Protein AF-A0A820YLR7-F1 (afdb_monomer_lite)

Structure (mmCIF, N/CA/C/O backbone):
data_AF-A0A820YLR7-F1
#
_entry.id   AF-A0A820YLR7-F1
#
loop_
_atom_site.group_PDB
_atom_site.id
_atom_site.type_symbol
_atom_site.label_atom_id
_atom_site.label_alt_id
_atom_site.label_comp_id
_atom_site.label_asym_id
_atom_site.label_entity_id
_atom_site.label_seq_id
_atom_site.pdbx_PDB_ins_code
_atom_site.Cartn_x
_atom_site.Cartn_y
_atom_site.Cartn_z
_atom_site.occupancy
_atom_site.B_iso_or_equiv
_atom_site.auth_seq_id
_atom_site.auth_comp_id
_atom_site.auth_asym_id
_atom_site.auth_atom_id
_atom_site.pdbx_PDB_model_num
ATOM 1 N N . VAL A 1 1 ? -22.933 -0.473 -7.107 1.00 47.94 1 VAL A N 1
ATOM 2 C CA . VAL A 1 1 ? -22.124 -1.697 -7.346 1.00 47.94 1 VAL A CA 1
ATOM 3 C C . VAL A 1 1 ? -21.568 -2.186 -6.012 1.00 47.94 1 VAL A C 1
ATOM 5 O O . VAL A 1 1 ? -20.764 -1.481 -5.409 1.00 47.94 1 VAL A O 1
ATOM 8 N N . ASN A 1 2 ? -22.061 -3.325 -5.512 1.00 47.53 2 ASN A N 1
ATOM 9 C CA . ASN A 1 2 ? -21.716 -3.879 -4.194 1.00 47.53 2 ASN A CA 1
ATOM 10 C C . ASN A 1 2 ? -20.234 -4.293 -4.107 1.00 47.53 2 ASN A C 1
ATOM 12 O O . ASN A 1 2 ? -19.670 -4.774 -5.088 1.00 47.53 2 ASN A O 1
ATOM 16 N N . MET A 1 3 ? -19.607 -4.136 -2.931 1.00 52.56 3 MET A N 1
ATOM 17 C CA . MET A 1 3 ? -18.189 -4.478 -2.685 1.00 52.56 3 MET A CA 1
ATOM 18 C C . MET A 1 3 ? -17.824 -5.914 -3.093 1.00 52.56 3 MET A C 1
ATOM 20 O O . MET A 1 3 ? -16.714 -6.149 -3.563 1.00 52.56 3 MET A O 1
ATOM 24 N N . ILE A 1 4 ? -18.771 -6.847 -2.971 1.00 57.56 4 ILE A N 1
ATOM 25 C CA . ILE A 1 4 ? -18.615 -8.263 -3.335 1.00 57.56 4 ILE A CA 1
ATOM 26 C C . ILE A 1 4 ? -18.276 -8.421 -4.826 1.00 57.56 4 ILE A C 1
ATOM 28 O O . ILE A 1 4 ? -17.392 -9.198 -5.180 1.00 57.56 4 ILE A O 1
ATOM 32 N N . ASN A 1 5 ? -18.900 -7.619 -5.696 1.00 64.75 5 ASN A N 1
ATOM 33 C CA . ASN A 1 5 ? -18.652 -7.680 -7.138 1.00 64.75 5 ASN A CA 1
ATOM 34 C C . ASN A 1 5 ? -17.262 -7.147 -7.496 1.00 64.75 5 ASN A C 1
ATOM 36 O O . ASN A 1 5 ? -16.624 -7.668 -8.403 1.00 64.75 5 ASN A O 1
ATOM 40 N N . ARG A 1 6 ? -16.772 -6.139 -6.760 1.00 60.19 6 ARG A N 1
ATOM 41 C CA . ARG A 1 6 ? -15.424 -5.596 -6.973 1.00 60.19 6 ARG A CA 1
ATOM 42 C C . ARG A 1 6 ? -14.348 -6.605 -6.590 1.00 60.19 6 ARG A C 1
ATOM 44 O O . ARG A 1 6 ? -13.437 -6.818 -7.375 1.00 60.19 6 ARG A O 1
ATOM 51 N N . LYS A 1 7 ? -14.480 -7.263 -5.433 1.00 68.44 7 LYS A N 1
ATOM 52 C CA . LYS A 1 7 ? -13.527 -8.294 -4.992 1.00 68.44 7 LYS A CA 1
ATOM 53 C C . LYS A 1 7 ? -13.401 -9.420 -6.025 1.00 68.44 7 LYS A C 1
ATOM 55 O O . LYS A 1 7 ? -12.298 -9.707 -6.469 1.00 68.44 7 LYS A O 1
ATOM 60 N N . LYS A 1 8 ? -14.533 -9.974 -6.470 1.00 70.75 8 LYS A N 1
ATOM 61 C CA . LYS A 1 8 ? -14.565 -11.079 -7.440 1.00 70.75 8 LYS A CA 1
ATOM 62 C C . LYS A 1 8 ? -13.983 -10.693 -8.808 1.00 70.75 8 LYS A C 1
ATOM 64 O O . LYS A 1 8 ? 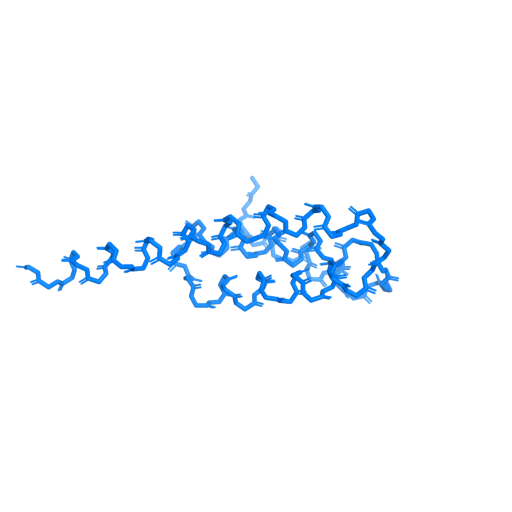-13.269 -11.481 -9.416 1.00 70.75 8 LYS A O 1
ATOM 69 N N . TYR A 1 9 ? -14.262 -9.471 -9.265 1.00 66.12 9 TYR A N 1
ATOM 70 C CA . TYR A 1 9 ? -13.689 -8.916 -10.494 1.00 66.12 9 TYR A CA 1
ATOM 71 C C . TYR A 1 9 ? -12.158 -8.821 -10.417 1.00 66.12 9 TYR A C 1
ATOM 73 O O . TYR A 1 9 ? -11.466 -9.222 -11.347 1.00 66.12 9 TYR A O 1
ATOM 81 N N . PHE A 1 10 ? -11.623 -8.346 -9.288 1.00 68.00 10 PHE A N 1
ATOM 82 C CA . PHE A 1 10 ? -10.178 -8.256 -9.092 1.00 68.00 10 PHE A CA 1
ATOM 83 C C . PHE A 1 10 ? -9.506 -9.629 -8.951 1.00 68.00 10 PH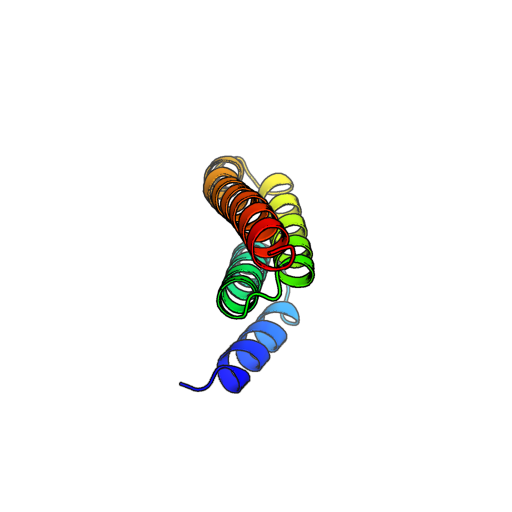E A C 1
ATOM 85 O O . PHE A 1 10 ? -8.428 -9.823 -9.498 1.00 68.00 10 PHE A O 1
ATOM 92 N N . GLU A 1 11 ? -10.146 -10.594 -8.285 1.00 69.56 11 GLU A N 1
ATOM 93 C CA . GLU A 1 11 ? -9.645 -11.975 -8.175 1.00 69.56 11 GLU A CA 1
ATOM 94 C C . GLU A 1 11 ? -9.538 -12.675 -9.540 1.00 69.56 11 GLU A C 1
ATOM 96 O O . GLU A 1 11 ? -8.580 -13.403 -9.775 1.00 69.56 11 GLU A O 1
ATOM 101 N N . GLN A 1 12 ? -10.478 -12.436 -10.462 1.00 70.62 12 GLN A N 1
ATOM 102 C CA . GLN A 1 12 ? -10.383 -12.956 -11.834 1.00 70.62 12 GLN A CA 1
ATOM 103 C C . GLN A 1 12 ? -9.205 -12.348 -12.601 1.00 70.62 12 GLN A C 1
ATOM 105 O O . GLN A 1 12 ? -8.435 -13.074 -13.218 1.00 70.62 12 GLN A O 1
ATOM 110 N N . LEU A 1 13 ? -9.036 -11.031 -12.506 1.00 65.62 13 LEU A N 1
ATOM 111 C CA . LEU A 1 13 ? -7.951 -10.292 -13.155 1.00 65.62 13 LEU A CA 1
ATOM 112 C C . LEU A 1 13 ? -6.549 -10.688 -12.656 1.00 65.62 13 LEU A C 1
ATOM 114 O O . LEU A 1 13 ? -5.580 -10.537 -13.389 1.00 65.62 13 LEU A O 1
ATOM 118 N N . LEU A 1 14 ? -6.425 -11.201 -11.427 1.00 65.25 14 LEU A N 1
ATOM 119 C CA . LEU A 1 14 ? -5.160 -11.725 -10.893 1.00 65.25 14 LEU A CA 1
ATOM 120 C C . LEU A 1 14 ? -4.777 -13.100 -11.467 1.00 65.25 14 LEU A C 1
ATOM 122 O O . LEU A 1 14 ? -3.601 -13.456 -11.429 1.00 65.25 14 LEU A O 1
ATOM 126 N N . ASN A 1 15 ? -5.746 -13.870 -11.972 1.00 66.69 15 ASN A N 1
ATOM 127 C CA . ASN A 1 15 ? -5.525 -15.238 -12.448 1.00 66.69 15 ASN A CA 1
ATOM 128 C C . ASN A 1 15 ? -5.129 -15.316 -13.936 1.00 66.69 15 ASN A C 1
ATOM 130 O O . ASN A 1 15 ? -4.500 -16.297 -14.333 1.00 66.69 15 ASN A O 1
ATOM 134 N N . ASP A 1 16 ? -5.428 -14.292 -14.743 1.00 56.91 16 ASP A N 1
ATOM 135 C CA . ASP A 1 16 ? -5.045 -14.222 -16.158 1.00 56.91 16 ASP A CA 1
ATOM 136 C C . ASP A 1 16 ? -3.733 -13.422 -16.330 1.00 56.91 16 ASP A C 1
ATOM 138 O O . ASP A 1 16 ? -3.743 -12.201 -16.297 1.00 56.91 16 ASP A O 1
ATOM 142 N N . SER A 1 17 ? -2.611 -14.143 -16.478 1.00 57.28 17 SER A N 1
ATOM 143 C CA . SER A 1 17 ? -1.240 -13.765 -16.916 1.00 57.28 17 SER A CA 1
ATOM 144 C C . SER A 1 17 ? -0.701 -12.318 -16.697 1.00 57.28 17 SER A C 1
ATOM 146 O O . SER A 1 17 ? -1.282 -11.336 -17.157 1.00 57.28 17 SER A O 1
ATOM 148 N N . PRO A 1 18 ? 0.510 -12.156 -16.117 1.00 68.44 18 PRO A N 1
ATOM 149 C CA . PRO A 1 18 ? 1.035 -10.879 -15.631 1.00 68.44 18 PRO A CA 1
ATOM 150 C C . PRO A 1 18 ? 1.621 -10.038 -16.779 1.00 68.44 18 PRO A C 1
ATOM 152 O O . PRO A 1 18 ? 2.136 -10.555 -17.766 1.00 68.44 18 PRO A O 1
ATOM 155 N N . THR A 1 19 ? 1.652 -8.711 -16.710 1.00 58.75 19 THR A N 1
ATOM 156 C CA . THR A 1 19 ? 2.810 -8.037 -16.086 1.00 58.75 19 THR A CA 1
ATOM 157 C C . THR A 1 19 ? 2.596 -6.537 -15.858 1.00 58.75 19 THR A C 1
ATOM 159 O O . THR A 1 19 ? 3.415 -5.902 -15.192 1.00 58.75 19 THR A O 1
ATOM 162 N N . GLU A 1 20 ? 1.477 -5.967 -16.305 1.00 60.59 20 GLU A N 1
ATOM 163 C CA . GLU A 1 20 ? 1.150 -4.558 -16.071 1.00 60.59 20 GLU A CA 1
ATOM 164 C C . GLU A 1 20 ? -0.045 -4.389 -15.126 1.00 60.59 20 GLU A C 1
ATOM 166 O O . GLU A 1 20 ? 0.044 -3.649 -14.143 1.00 60.59 20 GLU A O 1
ATOM 171 N N . ASP A 1 21 ? -1.146 -5.103 -15.310 1.00 73.06 21 ASP A N 1
ATOM 172 C CA . ASP A 1 21 ? -2.338 -4.794 -14.512 1.00 73.06 21 ASP A CA 1
ATOM 173 C C . ASP A 1 21 ? -2.226 -5.245 -13.050 1.00 73.06 21 ASP A C 1
ATOM 175 O O . ASP A 1 21 ? -2.768 -4.582 -12.164 1.00 73.06 21 ASP A O 1
ATOM 179 N N . CYS A 1 22 ? -1.428 -6.279 -12.751 1.00 80.31 22 CYS A N 1
ATOM 180 C CA . CYS A 1 22 ? -1.329 -6.859 -11.405 1.00 80.31 22 CYS A CA 1
ATOM 181 C C . CYS A 1 22 ? -0.966 -5.832 -10.321 1.00 80.31 22 CYS A C 1
ATOM 183 O O . CYS A 1 22 ? -1.587 -5.816 -9.263 1.00 80.31 22 CYS A O 1
ATOM 185 N N . GLY A 1 23 ? -0.015 -4.925 -10.583 1.00 85.31 23 GLY A N 1
ATOM 186 C CA . GLY A 1 23 ? 0.372 -3.901 -9.601 1.00 85.31 23 GLY A CA 1
ATOM 187 C C . GLY A 1 23 ? -0.765 -2.923 -9.275 1.00 85.31 23 GLY A C 1
ATOM 188 O O . GLY A 1 23 ? -0.966 -2.559 -8.118 1.00 85.31 23 GLY A O 1
ATOM 189 N N . TRP A 1 24 ? -1.553 -2.535 -10.280 1.00 84.88 24 TRP A N 1
ATOM 190 C CA . TRP A 1 24 ? -2.708 -1.653 -10.091 1.00 84.88 24 TRP A CA 1
ATOM 191 C C . TRP A 1 24 ? -3.904 -2.381 -9.478 1.00 84.88 24 TRP A C 1
ATOM 193 O O . TRP A 1 24 ? -4.653 -1.784 -8.703 1.00 84.88 24 TRP A O 1
ATOM 203 N N . ILE A 1 25 ? -4.081 -3.666 -9.783 1.00 86.62 25 ILE A N 1
ATOM 204 C CA . ILE A 1 25 ? -5.105 -4.507 -9.161 1.00 86.62 25 ILE A CA 1
ATOM 205 C C . ILE A 1 25 ? -4.823 -4.652 -7.665 1.00 86.62 25 ILE A C 1
ATOM 207 O O . ILE A 1 25 ? -5.687 -4.318 -6.855 1.00 86.62 25 ILE A O 1
ATOM 211 N N . GLU A 1 26 ? -3.603 -5.052 -7.293 1.00 89.25 26 GLU A N 1
ATOM 212 C CA . GLU A 1 26 ? -3.166 -5.153 -5.895 1.00 89.25 26 GLU A CA 1
ATOM 213 C C . GLU A 1 26 ? -3.373 -3.816 -5.163 1.00 89.25 26 GLU A C 1
ATOM 215 O O . GLU A 1 26 ? -3.985 -3.772 -4.094 1.00 89.25 26 GLU A O 1
ATOM 220 N N . PHE A 1 27 ? -2.988 -2.692 -5.781 1.00 89.44 27 PHE A N 1
ATOM 221 C CA . PHE A 1 27 ? -3.227 -1.361 -5.219 1.00 89.44 27 PHE A CA 1
ATOM 222 C C . PHE A 1 27 ? -4.717 -1.065 -4.988 1.00 89.44 27 PHE A C 1
ATOM 224 O O . PHE A 1 27 ? -5.103 -0.582 -3.922 1.00 89.44 27 PHE A O 1
ATOM 231 N N . ASN A 1 28 ? -5.586 -1.361 -5.954 1.00 89.62 28 ASN A N 1
ATOM 232 C CA . ASN A 1 28 ? -7.016 -1.079 -5.820 1.00 89.62 28 ASN A CA 1
ATOM 233 C C . ASN A 1 28 ? -7.706 -1.972 -4.779 1.00 89.62 28 ASN A C 1
ATOM 235 O O . ASN A 1 28 ? -8.620 -1.501 -4.094 1.00 89.62 28 ASN A O 1
ATOM 239 N N . ILE A 1 29 ? -7.251 -3.215 -4.597 1.00 89.62 29 ILE A N 1
ATOM 240 C CA . ILE A 1 29 ? -7.712 -4.069 -3.495 1.00 89.62 29 ILE A CA 1
ATOM 241 C C . ILE A 1 29 ? -7.275 -3.472 -2.154 1.00 89.62 29 ILE A C 1
ATOM 243 O O . ILE A 1 29 ? -8.112 -3.304 -1.264 1.00 89.62 29 ILE A O 1
ATOM 247 N N . GLY A 1 30 ? -6.007 -3.064 -2.032 1.00 90.75 30 GLY A N 1
ATOM 248 C CA . GLY A 1 30 ? -5.498 -2.377 -0.842 1.00 90.75 30 GLY A CA 1
ATOM 249 C C . GLY A 1 30 ? -6.330 -1.141 -0.484 1.00 90.75 30 GLY A C 1
ATOM 250 O O . GLY A 1 30 ? -6.736 -0.977 0.666 1.00 90.75 30 GLY A O 1
ATOM 251 N N . ARG A 1 31 ? -6.710 -0.330 -1.481 1.00 89.69 31 ARG A N 1
ATOM 252 C CA . ARG A 1 31 ? -7.609 0.823 -1.289 1.00 89.69 31 ARG A CA 1
ATOM 253 C C . ARG A 1 31 ? -8.995 0.424 -0.805 1.00 89.69 31 ARG A C 1
ATOM 255 O O . ARG A 1 31 ? -9.533 1.073 0.089 1.00 89.69 31 ARG A O 1
ATOM 262 N N . ALA A 1 32 ? -9.585 -0.623 -1.374 1.00 89.50 32 ALA A N 1
ATOM 263 C CA . ALA A 1 32 ? -10.900 -1.093 -0.951 1.00 89.50 32 ALA A CA 1
ATOM 264 C C . ALA A 1 32 ? -10.897 -1.564 0.514 1.00 89.50 32 ALA A C 1
ATOM 266 O O . ALA A 1 32 ? -11.812 -1.222 1.259 1.00 89.50 32 ALA A O 1
ATOM 267 N N . LEU A 1 33 ? -9.858 -2.291 0.933 1.00 86.50 33 LEU A N 1
ATOM 268 C CA . LEU A 1 33 ? -9.668 -2.743 2.316 1.00 86.50 33 LEU A CA 1
ATOM 269 C C . LEU A 1 33 ? -9.403 -1.567 3.265 1.00 86.50 33 LEU A C 1
ATOM 271 O O . LEU A 1 33 ? -9.977 -1.502 4.349 1.00 86.50 33 LEU A O 1
ATOM 275 N N . SER A 1 34 ? -8.613 -0.588 2.817 1.00 86.56 34 SER A N 1
ATOM 276 C CA . SER A 1 34 ? -8.388 0.678 3.521 1.00 86.56 34 SER A CA 1
ATOM 277 C C . SER A 1 34 ? -9.718 1.398 3.788 1.00 86.56 34 SER A C 1
ATOM 279 O O . SER A 1 34 ? -9.992 1.797 4.910 1.00 86.56 34 SER A O 1
ATOM 281 N N . PHE A 1 35 ? -10.625 1.490 2.811 1.00 85.31 35 PHE A N 1
ATOM 282 C CA . PHE A 1 35 ? -11.951 2.084 3.048 1.00 85.31 35 PHE A CA 1
ATOM 283 C C . PHE A 1 35 ? -12.826 1.308 4.045 1.00 85.31 35 PHE A C 1
ATOM 285 O O . PHE A 1 35 ? -13.765 1.879 4.594 1.00 85.31 35 PHE A O 1
ATOM 292 N N . LYS A 1 36 ? -12.537 0.025 4.282 1.00 86.69 36 LYS A N 1
ATOM 293 C CA . LYS A 1 36 ? -13.210 -0.807 5.291 1.00 86.69 36 LYS A CA 1
ATOM 294 C C . LYS A 1 36 ? -12.510 -0.791 6.654 1.00 86.69 36 LYS A C 1
ATOM 296 O O . LYS A 1 36 ? -12.908 -1.544 7.536 1.00 86.69 36 LYS A O 1
ATOM 301 N N . CYS A 1 37 ? -11.466 0.017 6.818 1.00 89.88 37 CYS A N 1
ATOM 302 C CA . CYS A 1 37 ? -10.600 0.019 7.993 1.00 89.88 37 CYS A CA 1
ATOM 303 C C . CYS A 1 37 ? -9.867 -1.314 8.248 1.00 89.88 37 CYS A C 1
ATOM 305 O O . CYS A 1 37 ? -9.378 -1.570 9.347 1.00 89.88 37 CYS A O 1
ATOM 307 N N . GLU A 1 38 ? -9.739 -2.167 7.227 1.00 89.31 38 GLU A N 1
ATOM 308 C CA . GLU A 1 38 ? -9.019 -3.447 7.285 1.00 89.31 38 GLU A CA 1
ATOM 309 C C . GLU A 1 38 ? -7.522 -3.214 7.014 1.00 89.31 38 GLU A C 1
ATOM 311 O O . GLU A 1 38 ? -6.929 -3.731 6.066 1.00 89.31 38 GLU A O 1
ATOM 316 N N . TRP A 1 39 ? -6.909 -2.377 7.853 1.00 86.81 39 TRP A N 1
ATOM 317 C CA . TRP A 1 39 ? -5.598 -1.758 7.632 1.00 86.81 39 TRP A CA 1
ATOM 318 C C . TRP A 1 39 ? -4.450 -2.748 7.413 1.00 86.81 39 TRP A C 1
ATOM 320 O O . TRP A 1 39 ? -3.602 -2.533 6.548 1.00 86.81 39 TRP A O 1
ATOM 330 N N . ASN A 1 40 ? -4.432 -3.845 8.174 1.00 89.62 40 ASN A N 1
ATOM 331 C CA . ASN A 1 40 ? -3.375 -4.854 8.077 1.00 89.62 40 ASN A CA 1
ATOM 332 C C . ASN A 1 40 ? -3.428 -5.579 6.729 1.00 89.62 40 ASN A C 1
ATOM 334 O O . ASN A 1 40 ? -2.412 -5.686 6.049 1.00 89.62 40 ASN A O 1
ATOM 338 N N . GLN A 1 41 ? -4.626 -5.984 6.297 1.00 86.50 41 GLN A N 1
ATOM 339 C CA . GLN A 1 41 ? -4.810 -6.617 4.991 1.00 86.50 41 GLN A CA 1
ATOM 340 C C . GLN A 1 41 ? -4.515 -5.619 3.868 1.00 86.50 41 GLN A C 1
ATOM 342 O O . GLN A 1 41 ? -3.779 -5.936 2.939 1.00 86.50 41 GLN A O 1
ATOM 347 N N . ALA A 1 42 ? -5.000 -4.379 3.979 1.00 89.50 42 ALA A N 1
ATOM 348 C CA . ALA A 1 42 ? -4.708 -3.322 3.012 1.00 89.50 42 ALA A CA 1
ATOM 349 C C . ALA A 1 42 ? -3.196 -3.106 2.816 1.00 89.50 42 ALA A C 1
ATOM 351 O O . ALA A 1 42 ? -2.731 -2.929 1.687 1.00 89.50 42 ALA A O 1
ATOM 352 N N . ARG A 1 43 ? -2.414 -3.189 3.901 1.00 92.19 43 ARG A N 1
ATOM 353 C CA . ARG A 1 43 ? -0.956 -3.056 3.854 1.00 92.19 43 ARG A CA 1
ATOM 354 C C . ARG A 1 43 ? -0.276 -4.182 3.074 1.00 92.19 43 ARG A C 1
ATOM 356 O O . ARG A 1 43 ? 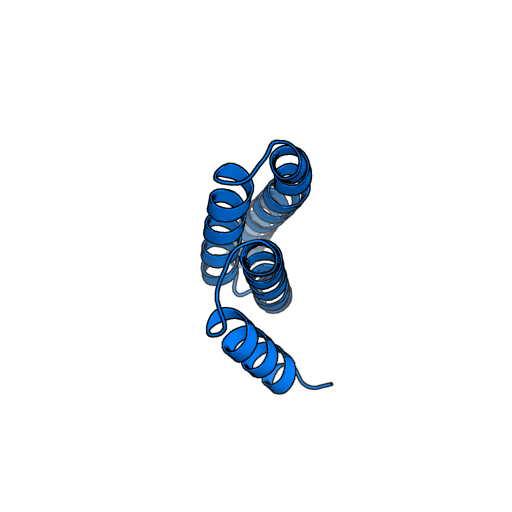0.660 -3.902 2.328 1.00 92.19 43 ARG A O 1
ATOM 363 N N . GLU A 1 44 ? -0.734 -5.422 3.207 1.00 92.75 44 GLU A N 1
ATOM 364 C CA . GLU A 1 44 ? -0.175 -6.556 2.458 1.00 92.75 44 GLU A CA 1
ATOM 365 C C . GLU A 1 44 ? -0.327 -6.370 0.942 1.00 92.75 44 GLU A C 1
ATOM 367 O O . GLU A 1 44 ? 0.637 -6.552 0.198 1.00 92.75 44 GLU A O 1
ATOM 372 N N . TYR A 1 45 ? -1.510 -5.938 0.494 1.00 92.25 45 TYR A N 1
ATOM 373 C CA . TYR A 1 45 ? -1.785 -5.654 -0.919 1.00 92.25 45 TYR A CA 1
ATOM 374 C C . TYR A 1 45 ? -0.946 -4.478 -1.443 1.00 92.25 45 TYR A C 1
ATOM 376 O O . TYR A 1 45 ? -0.374 -4.558 -2.529 1.00 92.25 45 TYR A O 1
ATOM 384 N N . TYR A 1 46 ? -0.787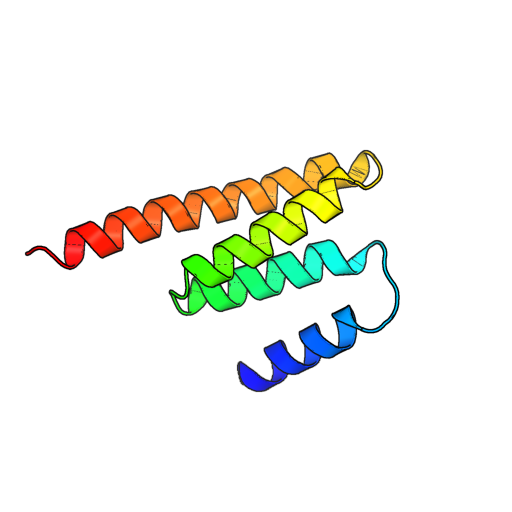 -3.402 -0.663 1.00 91.56 46 TYR A N 1
ATOM 385 C CA . TYR A 1 46 ? 0.094 -2.300 -1.060 1.00 91.56 46 TYR A CA 1
ATOM 386 C C . TYR A 1 46 ? 1.567 -2.706 -1.161 1.00 91.56 46 TYR A C 1
ATOM 388 O O . TYR A 1 46 ? 2.246 -2.258 -2.082 1.00 91.56 46 TYR A O 1
ATOM 396 N N . ASN A 1 47 ? 2.066 -3.570 -0.273 1.00 92.12 47 ASN A N 1
ATOM 397 C CA . ASN A 1 47 ? 3.438 -4.073 -0.374 1.00 92.12 47 ASN A CA 1
ATOM 398 C C . ASN A 1 47 ? 3.633 -4.902 -1.658 1.00 92.12 47 ASN A C 1
ATOM 400 O O . ASN A 1 47 ? 4.591 -4.671 -2.391 1.00 92.12 47 ASN A O 1
ATOM 404 N N . ARG A 1 48 ? 2.694 -5.801 -1.992 1.00 90.94 48 ARG A N 1
ATOM 405 C CA . ARG A 1 48 ? 2.753 -6.573 -3.248 1.00 90.94 48 ARG A CA 1
ATOM 406 C C . ARG A 1 48 ? 2.690 -5.677 -4.484 1.00 90.94 48 ARG A C 1
ATOM 408 O O . ARG A 1 48 ? 3.471 -5.864 -5.415 1.00 90.94 48 ARG A O 1
ATOM 415 N N . ALA A 1 49 ? 1.807 -4.677 -4.479 1.00 88.88 49 ALA A N 1
ATOM 416 C CA . ALA A 1 49 ? 1.722 -3.683 -5.545 1.00 88.88 49 ALA A CA 1
ATOM 417 C C . ALA A 1 49 ? 3.056 -2.941 -5.731 1.00 88.88 49 ALA A C 1
ATOM 419 O O . ALA A 1 49 ? 3.514 -2.769 -6.862 1.00 88.88 49 ALA A O 1
ATOM 420 N N . TYR A 1 50 ? 3.698 -2.546 -4.627 1.00 89.00 50 TYR A N 1
ATOM 421 C CA . TYR A 1 50 ? 4.996 -1.875 -4.643 1.00 89.00 50 TYR A CA 1
ATOM 422 C C . TYR A 1 50 ? 6.080 -2.769 -5.252 1.00 89.00 50 TYR A C 1
ATOM 424 O O . TYR A 1 50 ? 6.758 -2.349 -6.188 1.00 89.00 50 TYR A O 1
ATOM 432 N N . ASP A 1 51 ? 6.185 -4.022 -4.806 1.00 88.12 51 ASP A N 1
ATOM 433 C CA . ASP A 1 51 ? 7.169 -4.976 -5.327 1.00 88.12 51 ASP A CA 1
ATOM 434 C C . ASP A 1 51 ? 6.986 -5.234 -6.830 1.00 88.12 51 ASP A C 1
ATOM 436 O O . ASP A 1 51 ? 7.963 -5.299 -7.578 1.00 88.12 51 ASP A O 1
ATOM 440 N N . LEU A 1 52 ? 5.738 -5.340 -7.299 1.00 84.75 52 LEU A N 1
ATOM 441 C CA . LEU A 1 52 ? 5.410 -5.502 -8.720 1.00 84.75 52 LEU A CA 1
ATOM 442 C C . LEU A 1 52 ? 5.758 -4.259 -9.550 1.00 84.75 52 LEU A C 1
ATOM 444 O O . LEU A 1 52 ? 6.191 -4.381 -10.697 1.00 84.75 52 LEU A O 1
ATOM 448 N N . MET A 1 53 ? 5.567 -3.059 -9.000 1.00 84.12 53 MET A N 1
ATOM 449 C CA . MET A 1 53 ? 5.933 -1.812 -9.678 1.00 84.12 53 MET A CA 1
ATOM 450 C C . MET A 1 53 ? 7.449 -1.594 -9.702 1.00 84.12 53 MET A C 1
ATOM 452 O O . MET A 1 53 ? 7.970 -1.133 -10.714 1.00 84.12 53 MET A O 1
ATOM 456 N N . MET A 1 54 ? 8.160 -1.993 -8.645 1.00 83.06 54 MET A N 1
ATOM 457 C CA . MET A 1 54 ? 9.620 -1.887 -8.548 1.00 83.06 54 MET A CA 1
ATOM 458 C C . MET A 1 54 ? 10.365 -2.916 -9.402 1.00 83.06 54 MET A C 1
ATOM 460 O O . MET A 1 54 ? 11.454 -2.626 -9.890 1.00 83.06 54 MET A O 1
ATOM 464 N N . LYS A 1 55 ? 9.791 -4.105 -9.616 1.00 80.75 55 LYS A N 1
ATOM 465 C CA . LYS A 1 55 ? 10.352 -5.128 -10.520 1.00 80.75 55 LYS A CA 1
ATOM 466 C C . LYS A 1 55 ? 10.187 -4.788 -12.008 1.00 80.75 55 LYS A C 1
ATOM 468 O O . LYS A 1 55 ? 10.798 -5.446 -12.846 1.00 80.75 55 LYS A O 1
ATOM 473 N N . ASN A 1 56 ? 9.372 -3.787 -12.343 1.00 67.12 56 ASN A N 1
ATOM 474 C CA . ASN A 1 56 ? 9.055 -3.399 -13.716 1.00 67.12 56 ASN A CA 1
ATOM 475 C C . ASN A 1 56 ? 9.886 -2.197 -14.207 1.00 67.12 56 ASN A C 1
ATOM 477 O O . ASN A 1 56 ? 10.552 -1.511 -13.437 1.00 67.12 56 ASN A O 1
ATOM 481 N N . LYS A 1 57 ? 9.852 -1.954 -15.527 1.00 67.38 57 LYS A N 1
ATOM 482 C CA . LYS A 1 57 ? 10.584 -0.879 -16.231 1.00 67.38 57 LYS A CA 1
ATOM 483 C C . LYS A 1 57 ? 10.448 0.505 -15.548 1.00 67.38 57 LYS A C 1
ATOM 485 O O . LYS A 1 57 ? 9.440 0.757 -14.887 1.00 67.38 57 LYS A O 1
ATOM 490 N N . PRO A 1 58 ? 11.386 1.451 -15.796 1.00 68.94 58 PRO A N 1
ATOM 491 C CA . PRO A 1 58 ? 11.480 2.750 -15.107 1.00 68.94 58 PRO A CA 1
ATOM 492 C C . PRO A 1 58 ? 10.178 3.554 -14.985 1.00 68.94 58 PRO A C 1
ATOM 494 O O . PRO A 1 58 ? 10.008 4.307 -14.029 1.00 68.94 58 PRO A O 1
ATOM 497 N N . THR A 1 59 ? 9.246 3.387 -15.927 1.00 66.62 59 THR A N 1
ATOM 498 C CA . THR A 1 59 ? 7.916 4.008 -15.913 1.00 66.62 59 THR A CA 1
ATOM 499 C C . THR A 1 59 ? 7.166 3.764 -14.598 1.00 66.62 59 THR A C 1
ATOM 501 O O . THR A 1 59 ? 6.563 4.694 -14.072 1.00 66.62 59 THR A O 1
ATOM 504 N N . ARG A 1 60 ? 7.273 2.565 -14.008 1.00 67.81 60 ARG A N 1
ATOM 505 C CA . ARG A 1 60 ? 6.519 2.184 -12.799 1.00 67.81 60 ARG A CA 1
ATOM 506 C C . ARG A 1 60 ? 7.172 2.556 -11.479 1.00 67.81 60 ARG A C 1
ATOM 508 O O . ARG A 1 60 ? 6.487 2.649 -10.464 1.00 67.81 60 ARG A O 1
ATOM 515 N N . VAL A 1 61 ? 8.467 2.862 -11.490 1.00 70.06 61 VAL A N 1
ATOM 516 C CA . VAL A 1 61 ? 9.130 3.433 -10.310 1.00 70.06 61 VAL A CA 1
ATOM 517 C C . VAL A 1 61 ? 8.458 4.758 -9.928 1.00 70.06 61 VAL A C 1
ATOM 519 O O . VAL A 1 61 ? 8.307 5.046 -8.744 1.00 70.06 61 VAL A O 1
ATOM 522 N N . LYS A 1 62 ? 7.952 5.529 -10.903 1.00 75.38 62 LYS A N 1
ATOM 523 C CA . LYS A 1 62 ? 7.161 6.743 -10.637 1.00 75.38 62 LYS A CA 1
ATOM 524 C C . LYS A 1 62 ? 5.796 6.433 -10.013 1.00 75.38 62 LYS A C 1
ATOM 526 O O . LYS A 1 62 ? 5.389 7.124 -9.082 1.00 75.38 62 LYS A O 1
ATOM 531 N N . ASP A 1 63 ? 5.127 5.377 -10.471 1.00 76.19 63 ASP A N 1
ATOM 532 C CA . ASP A 1 63 ? 3.821 4.955 -9.945 1.00 76.19 63 ASP A CA 1
ATOM 533 C C . ASP A 1 63 ? 3.910 4.472 -8.487 1.00 76.19 63 ASP A C 1
ATOM 535 O O . ASP A 1 63 ? 2.982 4.674 -7.701 1.00 76.19 63 ASP A O 1
ATOM 539 N N . SER A 1 64 ? 5.064 3.933 -8.074 1.00 79.44 64 SER A N 1
ATOM 540 C CA . SER A 1 64 ? 5.307 3.490 -6.693 1.00 79.44 64 SER A CA 1
ATOM 541 C C . SER A 1 64 ? 5.101 4.598 -5.643 1.00 79.44 64 SER A C 1
ATOM 543 O O . SER A 1 64 ? 4.709 4.310 -4.510 1.00 79.44 64 SER A O 1
ATOM 545 N N . ALA A 1 65 ? 5.265 5.872 -6.022 1.00 85.38 65 ALA A N 1
ATOM 546 C CA . ALA A 1 65 ? 5.029 7.015 -5.141 1.00 85.38 65 ALA A CA 1
ATOM 547 C C . ALA A 1 65 ? 3.570 7.090 -4.651 1.00 85.38 65 ALA A C 1
ATOM 549 O O . ALA A 1 65 ? 3.319 7.427 -3.491 1.00 85.38 65 ALA A O 1
ATOM 550 N N . TRP A 1 66 ? 2.604 6.722 -5.499 1.00 83.81 66 TRP A N 1
ATOM 551 C CA . TRP A 1 66 ? 1.187 6.674 -5.123 1.00 83.81 66 TRP A CA 1
ATOM 552 C C . TRP A 1 66 ? 0.909 5.575 -4.099 1.00 83.81 66 TRP A C 1
ATOM 554 O O . TRP A 1 66 ? 0.138 5.778 -3.155 1.00 83.81 66 TRP A O 1
ATOM 564 N N . ILE A 1 67 ? 1.565 4.424 -4.249 1.00 82.56 67 ILE A N 1
ATOM 565 C CA . ILE A 1 67 ? 1.456 3.315 -3.299 1.00 82.56 67 ILE A CA 1
ATOM 566 C C . ILE A 1 67 ? 2.043 3.724 -1.948 1.00 82.56 67 ILE A C 1
ATOM 568 O O . ILE A 1 67 ? 1.386 3.566 -0.918 1.00 82.56 67 ILE A O 1
ATOM 572 N N . LEU A 1 68 ? 3.241 4.315 -1.947 1.00 88.12 68 LEU A N 1
ATOM 573 C CA . LEU A 1 68 ? 3.905 4.789 -0.731 1.00 88.12 68 LEU A CA 1
ATOM 574 C C . LEU A 1 68 ? 3.074 5.843 0.012 1.00 88.12 68 LEU A C 1
ATOM 576 O O . LEU A 1 68 ? 2.992 5.807 1.241 1.00 88.12 68 LEU A O 1
ATOM 580 N N . ASN A 1 69 ? 2.400 6.737 -0.715 1.00 91.31 69 ASN A N 1
ATOM 581 C CA . ASN A 1 69 ? 1.488 7.710 -0.117 1.00 91.31 69 ASN A CA 1
ATOM 582 C C . ASN A 1 69 ? 0.336 7.028 0.648 1.00 91.31 69 ASN A C 1
ATOM 584 O O . ASN A 1 69 ? 0.073 7.367 1.803 1.00 91.31 69 ASN A O 1
ATOM 588 N N . ASN A 1 70 ? -0.302 6.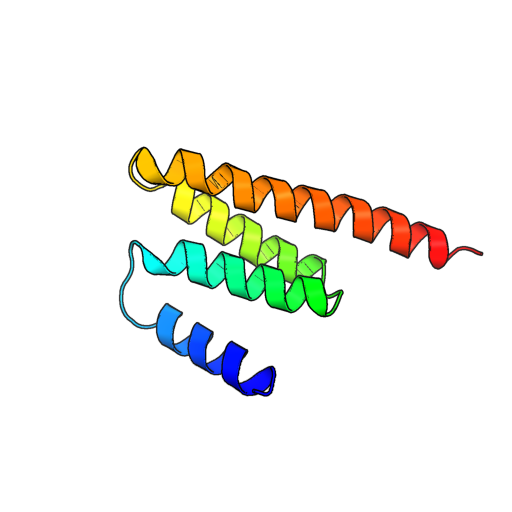021 0.046 1.00 88.38 70 ASN A N 1
ATOM 589 C CA . ASN A 1 70 ? -1.407 5.294 0.679 1.00 88.38 70 ASN A CA 1
ATOM 590 C C . ASN A 1 70 ? -0.939 4.423 1.854 1.00 88.38 70 ASN A C 1
ATOM 592 O O . ASN A 1 70 ? -1.630 4.321 2.866 1.00 88.38 70 ASN A O 1
ATOM 596 N N . ILE A 1 71 ? 0.262 3.851 1.760 1.00 89.50 71 ILE A N 1
ATOM 597 C CA . ILE A 1 71 ? 0.938 3.201 2.885 1.00 89.50 71 ILE A CA 1
ATOM 598 C C . ILE A 1 71 ? 1.099 4.176 4.064 1.00 89.50 71 ILE A C 1
ATOM 600 O O . ILE A 1 71 ? 0.794 3.819 5.204 1.00 89.50 71 ILE A O 1
ATOM 604 N N . GLY A 1 72 ? 1.549 5.406 3.799 1.00 88.62 72 GLY A N 1
ATOM 605 C CA . GLY A 1 72 ? 1.674 6.451 4.816 1.00 88.62 72 GLY A CA 1
ATOM 606 C C . GLY A 1 72 ? 0.329 6.837 5.437 1.00 88.62 72 GLY A C 1
ATOM 607 O O . GLY A 1 72 ? 0.240 7.000 6.654 1.00 88.62 72 GLY A O 1
ATOM 608 N N . ALA A 1 73 ? -0.728 6.916 4.624 1.00 89.00 73 ALA A N 1
ATOM 609 C CA . ALA A 1 73 ? -2.084 7.182 5.102 1.00 89.00 73 ALA A CA 1
ATOM 610 C C . ALA A 1 73 ? -2.576 6.096 6.072 1.00 89.00 73 ALA A C 1
ATOM 612 O O . ALA A 1 73 ? -3.042 6.433 7.158 1.00 89.00 73 ALA A O 1
ATOM 613 N N . ILE A 1 74 ? -2.376 4.812 5.748 1.00 88.56 74 ILE A N 1
ATOM 614 C CA . ILE A 1 74 ? -2.731 3.702 6.648 1.00 88.56 74 ILE A CA 1
ATOM 615 C C . ILE A 1 74 ? -2.018 3.826 7.996 1.00 88.56 74 ILE A C 1
ATOM 617 O O . ILE A 1 74 ? -2.654 3.681 9.035 1.00 88.56 74 ILE A O 1
ATOM 621 N N . LEU A 1 75 ? -0.712 4.106 8.000 1.00 86.44 75 LEU A N 1
ATOM 622 C CA . LEU A 1 75 ? 0.056 4.213 9.246 1.00 86.44 75 LEU A CA 1
ATOM 623 C C . LEU A 1 75 ? -0.450 5.353 10.139 1.00 86.44 75 LEU A C 1
ATOM 625 O O . LEU A 1 75 ? -0.538 5.205 11.361 1.00 86.44 75 LEU A O 1
ATOM 629 N N . ARG A 1 76 ? -0.814 6.487 9.533 1.00 86.69 76 ARG A N 1
ATOM 630 C CA . ARG A 1 76 ? -1.434 7.611 10.243 1.00 86.69 76 ARG A CA 1
ATOM 631 C C . ARG A 1 76 ? -2.795 7.217 10.819 1.00 86.69 76 ARG A C 1
ATOM 633 O O . ARG A 1 76 ? -3.069 7.504 11.983 1.00 86.69 76 ARG A O 1
ATOM 640 N N . ASP A 1 77 ? -3.629 6.559 10.025 1.00 84.69 77 ASP A N 1
ATOM 641 C CA . ASP A 1 77 ? -4.999 6.227 10.413 1.00 84.69 77 ASP A CA 1
ATOM 642 C C . ASP A 1 77 ? -5.023 5.126 11.491 1.00 84.69 77 ASP A C 1
ATOM 644 O O . ASP A 1 77 ? -5.775 5.235 12.459 1.00 84.69 77 ASP A O 1
ATOM 648 N N . GLN A 1 78 ? -4.114 4.145 11.424 1.00 82.19 78 GLN A N 1
ATOM 649 C CA . GLN A 1 78 ? -3.890 3.164 12.493 1.00 82.19 78 GLN A CA 1
ATOM 650 C C . GLN A 1 78 ? -3.526 3.849 13.814 1.00 82.19 78 GLN A C 1
A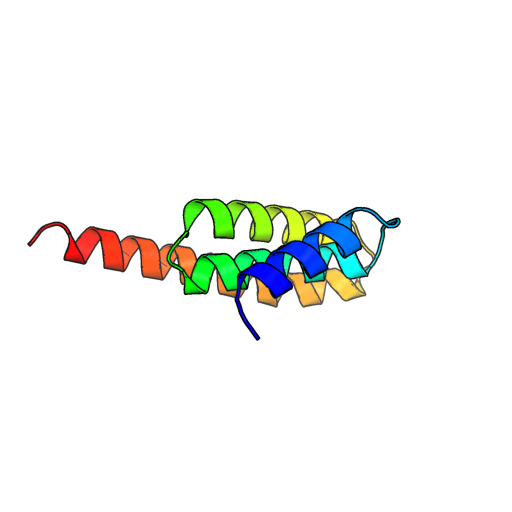TOM 652 O O . GLN A 1 78 ? -4.160 3.580 14.834 1.00 82.19 78 GLN A O 1
ATOM 657 N N . LYS A 1 79 ? -2.552 4.772 13.806 1.00 80.94 79 LYS A N 1
ATOM 658 C CA . LYS A 1 79 ? -2.155 5.525 15.008 1.00 80.94 79 LYS A CA 1
ATOM 659 C C . LYS A 1 79 ? -3.345 6.268 15.629 1.00 80.94 79 LYS A C 1
ATOM 661 O O . LYS A 1 79 ? -3.522 6.231 16.846 1.00 80.94 79 LYS A O 1
ATOM 666 N N . ASN A 1 80 ? -4.177 6.896 14.798 1.00 75.50 80 ASN A N 1
ATOM 667 C CA . ASN A 1 80 ? -5.366 7.612 15.256 1.00 75.50 80 ASN A CA 1
ATOM 668 C C . ASN A 1 80 ? -6.434 6.660 15.824 1.00 75.50 80 ASN A C 1
ATOM 670 O O . ASN A 1 80 ? -6.981 6.939 16.889 1.00 75.50 80 ASN A O 1
ATOM 674 N N . SER A 1 81 ? -6.695 5.515 15.185 1.00 71.94 81 SER A N 1
ATOM 675 C CA . SER A 1 81 ? -7.620 4.500 15.715 1.00 71.94 81 SER A CA 1
ATOM 676 C C . SER A 1 81 ? -7.166 3.944 17.065 1.00 71.94 81 SER A C 1
ATOM 678 O O . SER A 1 81 ? -7.981 3.854 17.979 1.00 71.94 81 SER A O 1
ATOM 680 N N . TYR A 1 82 ? -5.876 3.634 17.230 1.00 60.56 82 TYR A N 1
ATOM 681 C CA . TYR A 1 82 ? -5.338 3.187 18.520 1.00 60.56 82 TYR A CA 1
ATOM 682 C C . TYR A 1 82 ? -5.495 4.250 19.612 1.00 60.56 82 TYR A C 1
ATOM 684 O O . TYR A 1 82 ? -5.810 3.909 20.752 1.00 60.56 82 TYR A O 1
ATOM 692 N N . SER A 1 83 ? -5.322 5.531 19.261 1.00 61.06 83 SER A N 1
ATOM 693 C CA . SER A 1 83 ? -5.512 6.638 20.204 1.00 61.06 83 SER A CA 1
ATOM 694 C C . SER A 1 83 ? -6.970 6.853 20.611 1.00 61.06 83 SER A C 1
ATOM 696 O O . SER A 1 83 ? -7.206 7.286 21.728 1.00 61.06 83 SER A O 1
ATOM 698 N N . GLN A 1 84 ? -7.944 6.529 19.751 1.00 58.69 84 GLN A N 1
ATOM 699 C CA . GLN A 1 84 ? -9.374 6.653 20.064 1.00 58.69 84 GLN A CA 1
ATOM 700 C C . GLN A 1 84 ? -9.922 5.480 20.889 1.00 58.69 84 GLN A C 1
ATOM 702 O O . GLN A 1 84 ? -10.943 5.635 21.544 1.00 58.69 84 GLN A O 1
ATOM 707 N N . GLN A 1 85 ? -9.262 4.319 20.876 1.00 55.75 85 GLN A N 1
ATOM 708 C CA . GLN A 1 85 ? -9.682 3.137 21.644 1.00 55.75 85 GLN A CA 1
ATOM 709 C C . GLN A 1 85 ? -9.219 3.138 23.114 1.00 55.75 85 GLN A C 1
ATOM 711 O O . GLN A 1 85 ? -9.586 2.231 23.852 1.00 55.75 85 GLN A O 1
ATOM 716 N N . HIS A 1 86 ? -8.408 4.116 23.532 1.00 49.22 86 HIS A N 1
ATOM 717 C CA . HIS A 1 86 ? -7.816 4.192 24.878 1.00 49.22 86 HIS A CA 1
ATOM 718 C C . HIS A 1 86 ? -8.279 5.418 25.699 1.00 49.22 86 HIS A C 1
ATOM 720 O O . HIS A 1 86 ? -7.556 5.856 26.593 1.00 49.22 86 HIS A O 1
ATOM 726 N N . TRP A 1 87 ? -9.474 5.949 25.421 1.00 41.78 87 TRP A N 1
ATOM 727 C CA . TRP A 1 87 ? -10.194 6.917 26.267 1.00 41.78 87 TRP A CA 1
ATOM 728 C C . TRP A 1 87 ? -11.556 6.346 26.657 1.00 41.78 87 TRP A C 1
ATOM 730 O O . TRP A 1 87 ? -12.067 6.754 27.722 1.00 41.78 87 TRP A O 1
#

Foldseek 3Di:
DDPVVLVVVLVVVCVPDDAPCQLVSLQVVLVSCVVVLVLVSSLVSLVVSLVSLVVDDPVSVVVNVVSVVVNVVSVVVVVVVVVVVPD

InterPro domains:
  IPR011990 Tetratricopeptide-like helical domain superfamily [G3DSA:1.25.40.10] (2-84)
  IPR011990 Tetratricopeptide-like helical domain superfamily [SSF48452] (7-80)

Radius of gyration: 14.17 Å; chains: 1; bounding box: 34×23×43 Å

pLDDT: mean 77.22, std 13.19, range [41.78, 92.75]

Organism: NCBI:txid392030

Sequence (87 aa):
VNMINRKKYFEQLLNDSPTEDCGWIEFNIGRALSFKCEWNQAREYYNRAYDLMMKNKPTRVKDSAWILNNIGAILRDQKNSYSQQHW

Secondary structure (DSSP, 8-state):
--HHHHHHHHHHHHHS--SSHHHHHHHHHHHHHHHTT-HHHHHHHHHHHHHHHHTS-HHHHHHHHHHHHHHHHHHHHHHHHHHHTT-